Protein AF-A0A6P5EGW1-F1 (afdb_monomer_lite)

Sequence (94 aa):
MQQEQIDSFLPIEMGIVSKQPTNYFCKTLTGSDTSTHGGFFVPHRAAEKVFPPLDFTQQPPAQELIARDLHDVESKFGTSFERIKNSRAIPRCF

Secondary structure (DSSP, 8-state):
------------TT-----S-S-----PPPTTTTSTT-PEEPPHHHHHHHSPPP-TTSSS-EEEEEEE-TTS-EEEEEEEEE--TTSPPEEEE-

Structure (mmCIF, N/CA/C/O backbone):
data_AF-A0A6P5EGW1-F1
#
_entry.id   AF-A0A6P5EGW1-F1
#
loop_
_atom_site.group_PDB
_atom_site.id
_atom_site.type_symbol
_atom_site.label_atom_id
_atom_site.label_alt_id
_atom_site.label_comp_id
_atom_site.label_asym_id
_atom_site.label_entity_id
_atom_site.label_seq_id
_atom_site.pdbx_PDB_ins_code
_atom_site.Cartn_x
_atom_site.Cartn_y
_atom_site.Cartn_z
_atom_site.occupancy
_atom_site.B_iso_or_equiv
_atom_site.auth_seq_id
_atom_site.auth_comp_id
_atom_site.auth_asym_id
_atom_site.auth_atom_id
_atom_site.pdbx_PDB_model_num
ATOM 1 N N . MET A 1 1 ? -2.010 -37.251 4.513 1.00 34.28 1 MET A N 1
ATOM 2 C CA . MET A 1 1 ? -0.885 -36.693 3.738 1.00 34.28 1 MET A CA 1
ATOM 3 C C . MET A 1 1 ? -1.481 -35.965 2.540 1.00 34.28 1 MET A C 1
ATOM 5 O O . MET A 1 1 ? -1.884 -36.646 1.615 1.00 34.28 1 MET A O 1
ATOM 9 N N . GLN A 1 2 ? -1.582 -34.632 2.658 1.00 31.75 2 GLN A N 1
ATOM 10 C CA . GLN A 1 2 ? -1.799 -33.583 1.630 1.00 31.75 2 GLN A CA 1
ATOM 11 C C . GLN A 1 2 ? -3.095 -33.677 0.771 1.00 31.75 2 GLN A C 1
ATOM 13 O O . GLN A 1 2 ? -3.280 -34.655 0.063 1.00 31.75 2 GLN A O 1
ATOM 18 N N . GLN A 1 3 ? -4.124 -32.827 0.974 1.00 26.69 3 GLN A N 1
ATOM 19 C CA . GLN A 1 3 ? -4.304 -31.427 0.484 1.00 26.69 3 GLN A CA 1
ATOM 20 C C . GLN A 1 3 ? -4.442 -31.404 -1.064 1.00 26.69 3 GLN A C 1
ATOM 22 O O . GLN A 1 3 ? -3.572 -31.948 -1.726 1.00 26.69 3 GLN A O 1
ATOM 27 N N . GLU A 1 4 ? -5.446 -30.863 -1.764 1.00 37.25 4 GLU A N 1
ATOM 28 C CA . GLU A 1 4 ? -6.588 -29.982 -1.489 1.00 37.25 4 GLU A CA 1
ATOM 29 C C . GLU A 1 4 ? -7.649 -30.200 -2.591 1.00 37.25 4 GLU A C 1
ATOM 31 O O . GLU A 1 4 ? -7.340 -30.633 -3.702 1.00 37.25 4 GLU A O 1
ATOM 36 N N . GLN A 1 5 ? -8.898 -29.889 -2.267 1.00 33.88 5 GLN A N 1
ATOM 37 C CA . GLN A 1 5 ? -10.091 -29.998 -3.099 1.00 33.88 5 GLN A CA 1
ATOM 38 C C . GLN A 1 5 ? -10.012 -29.085 -4.341 1.00 33.88 5 GLN A C 1
ATOM 40 O O . GLN 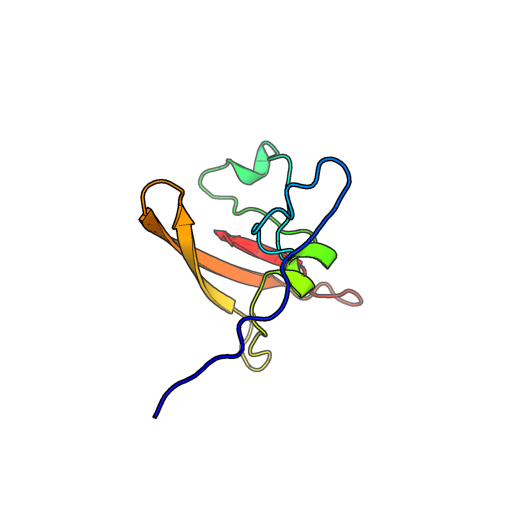A 1 5 ? -9.998 -27.862 -4.238 1.00 33.88 5 GLN A O 1
ATOM 45 N N . ILE A 1 6 ? -9.968 -29.696 -5.528 1.00 40.09 6 ILE A N 1
ATOM 46 C CA . ILE A 1 6 ? -10.054 -29.027 -6.833 1.00 40.09 6 ILE A CA 1
ATOM 47 C C . ILE A 1 6 ? -11.529 -28.707 -7.090 1.00 40.09 6 ILE A C 1
ATOM 49 O O . ILE A 1 6 ? -12.216 -29.487 -7.740 1.00 40.09 6 ILE A O 1
ATOM 53 N N . ASP A 1 7 ? -12.028 -27.586 -6.576 1.00 35.06 7 ASP A N 1
ATOM 54 C CA . ASP A 1 7 ? -13.368 -27.109 -6.919 1.00 35.06 7 ASP A CA 1
ATOM 55 C C . ASP A 1 7 ? -13.314 -25.738 -7.581 1.00 35.06 7 ASP A C 1
ATOM 57 O O . ASP A 1 7 ? -12.953 -24.741 -6.957 1.00 35.06 7 ASP A O 1
ATOM 61 N N . SER A 1 8 ? -13.725 -25.723 -8.854 1.00 34.25 8 SER A N 1
ATOM 62 C CA . SER A 1 8 ? -14.532 -24.693 -9.537 1.00 34.25 8 SER A CA 1
ATOM 63 C C . SER A 1 8 ? -14.063 -24.502 -10.981 1.00 34.25 8 SER A C 1
ATOM 65 O O . SER A 1 8 ? -13.323 -23.575 -11.310 1.00 34.25 8 SER A O 1
ATOM 67 N N . PHE A 1 9 ? -14.517 -25.394 -11.861 1.00 52.53 9 PHE A N 1
ATOM 68 C CA . PHE A 1 9 ? -14.449 -25.227 -13.310 1.00 52.53 9 PHE A CA 1
ATOM 69 C C . PHE A 1 9 ? -15.875 -25.016 -13.860 1.00 52.53 9 PHE A C 1
ATOM 71 O O . PHE A 1 9 ? -16.752 -25.835 -13.598 1.00 52.53 9 PHE A O 1
ATOM 78 N N . LEU A 1 10 ? -16.022 -23.964 -14.687 1.00 40.75 10 LEU A N 1
ATOM 79 C CA . LEU A 1 10 ? -17.065 -23.646 -15.698 1.00 40.75 10 LEU A CA 1
ATOM 80 C C . LEU A 1 10 ? -18.157 -22.620 -15.292 1.00 40.75 10 LEU A C 1
ATOM 82 O O . LEU A 1 10 ? -18.484 -22.508 -14.117 1.00 40.75 10 LEU A O 1
ATOM 86 N N . PRO A 1 11 ? -18.839 -21.955 -16.253 1.00 44.50 11 PRO A N 1
ATOM 87 C CA . PRO A 1 11 ? -18.334 -21.124 -17.352 1.00 44.50 11 PRO A CA 1
ATOM 88 C C . PRO A 1 11 ? -18.948 -19.701 -17.289 1.00 44.50 11 PRO A C 1
ATOM 90 O O . PRO A 1 11 ? -20.155 -19.534 -17.145 1.00 44.50 11 PRO A O 1
ATOM 93 N N . ILE A 1 12 ? -18.139 -18.652 -17.441 1.00 49.03 12 ILE A N 1
ATOM 94 C CA . ILE A 1 12 ? -18.652 -17.295 -17.720 1.00 49.03 12 ILE A CA 1
ATOM 95 C C . ILE A 1 12 ? -18.807 -17.220 -19.262 1.00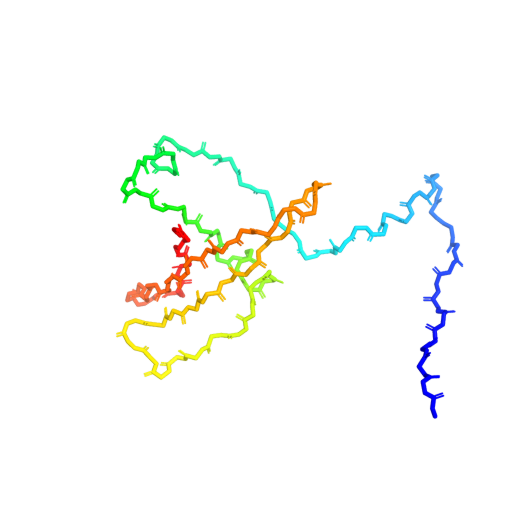 49.03 12 ILE A C 1
ATOM 97 O O . ILE A 1 12 ? -18.014 -17.824 -19.972 1.00 49.03 12 ILE A O 1
ATOM 101 N N . GLU A 1 13 ? -19.823 -16.598 -19.852 1.00 53.16 13 GLU A N 1
ATOM 102 C CA . GLU A 1 13 ? -19.847 -16.344 -21.312 1.00 53.16 13 GLU A CA 1
ATOM 103 C C . GLU A 1 13 ? -19.086 -15.027 -21.565 1.00 53.16 13 GLU A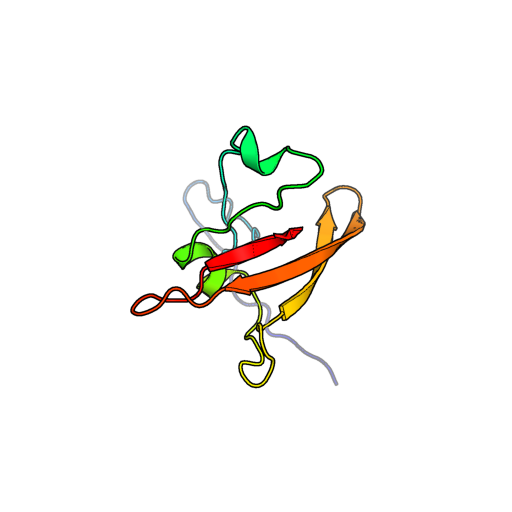 C 1
ATOM 105 O O . GLU A 1 13 ? -19.555 -13.981 -21.141 1.00 53.16 13 GLU A O 1
ATOM 110 N N . MET A 1 14 ? -17.903 -14.903 -22.175 1.00 52.84 14 MET A N 1
ATOM 111 C CA . MET A 1 14 ? -16.873 -15.831 -22.651 1.00 52.84 14 MET A CA 1
ATOM 112 C C . MET A 1 14 ? -15.711 -15.853 -21.644 1.00 52.84 14 MET A C 1
ATOM 114 O O . MET A 1 14 ? -14.872 -14.954 -21.569 1.00 52.84 14 MET A O 1
ATOM 118 N N . GLY A 1 15 ? -15.732 -16.874 -20.805 1.00 45.47 15 GLY A N 1
ATOM 119 C CA . GLY A 1 15 ? -15.357 -16.795 -19.408 1.00 45.47 15 GLY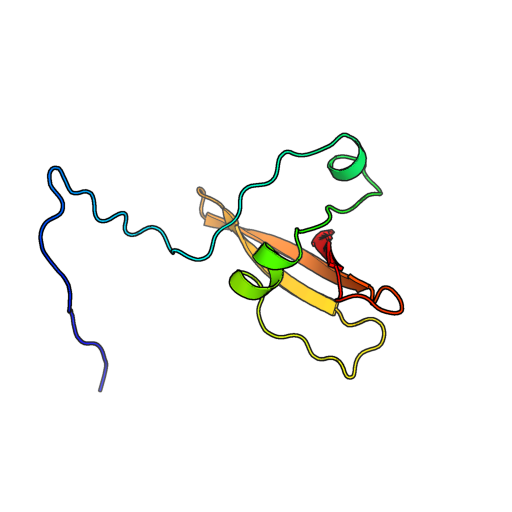 A CA 1
ATOM 120 C C . GLY A 1 15 ? -13.939 -17.160 -19.113 1.00 45.47 15 GLY A C 1
ATOM 121 O O . GLY A 1 15 ? -13.654 -18.264 -18.652 1.00 45.47 15 GLY A O 1
ATOM 122 N N . ILE A 1 16 ? -13.071 -16.173 -19.248 1.00 46.16 16 ILE A N 1
ATOM 123 C CA . ILE A 1 16 ? -11.883 -16.138 -18.419 1.00 46.16 16 ILE A CA 1
ATOM 124 C C . ILE A 1 16 ? -12.338 -15.910 -16.970 1.00 46.16 16 ILE A C 1
ATOM 126 O O . ILE A 1 16 ? -12.509 -14.779 -16.523 1.00 46.16 16 ILE A O 1
ATOM 130 N N . VAL A 1 17 ? -12.559 -16.987 -16.207 1.00 42.31 17 VAL A N 1
ATOM 131 C CA . VAL A 1 17 ? -12.409 -16.894 -14.748 1.00 42.31 17 VAL A CA 1
ATOM 132 C C . VAL A 1 17 ? -10.960 -16.484 -14.559 1.00 42.31 17 VAL A C 1
ATOM 134 O O . VAL A 1 17 ? -10.045 -17.303 -14.658 1.00 42.31 17 VAL A O 1
ATOM 137 N N . SER A 1 18 ? -10.745 -15.177 -14.435 1.00 50.03 18 SER A N 1
ATOM 138 C CA . SER A 1 18 ? -9.436 -14.630 -14.158 1.00 50.03 18 SER A CA 1
ATOM 139 C C . SER A 1 18 ? -8.980 -15.307 -12.876 1.00 50.03 18 SER A C 1
ATOM 141 O O . SER A 1 18 ? -9.549 -15.073 -11.815 1.00 50.03 18 SER A O 1
ATOM 143 N N . LYS A 1 19 ? -7.958 -16.164 -12.967 1.00 54.66 19 LYS A N 1
ATOM 144 C CA . LYS A 1 19 ? -7.270 -16.726 -11.796 1.00 54.66 19 LYS A CA 1
ATOM 145 C C . LYS A 1 19 ? -6.555 -15.637 -10.983 1.00 54.66 19 LYS A C 1
ATOM 147 O O . LYS A 1 19 ? -5.775 -15.954 -10.090 1.00 54.66 19 LYS A O 1
ATOM 152 N N . GLN A 1 20 ? -6.752 -14.361 -11.325 1.00 54.53 20 GLN A N 1
ATOM 153 C CA . GLN A 1 20 ? -6.175 -13.256 -10.595 1.00 54.53 20 GLN A CA 1
ATOM 154 C C . GLN A 1 20 ? -6.767 -13.223 -9.184 1.00 54.53 20 GLN A C 1
ATOM 156 O O . GLN A 1 20 ? -7.990 -13.265 -9.026 1.00 54.53 20 GLN A O 1
ATOM 161 N N . PRO A 1 21 ? -5.910 -13.129 -8.157 1.00 62.47 21 PRO A N 1
ATOM 162 C CA . PRO A 1 21 ? -6.353 -12.907 -6.794 1.00 62.47 21 PRO A CA 1
ATOM 163 C C . PRO A 1 21 ? -7.295 -11.704 -6.749 1.00 62.47 21 PRO A C 1
ATOM 165 O O . PRO A 1 21 ? -6.978 -10.647 -7.286 1.00 62.47 21 PRO A O 1
ATOM 168 N N . THR A 1 22 ? -8.434 -11.822 -6.072 1.00 71.81 22 THR A N 1
ATOM 169 C CA . THR A 1 22 ? -9.391 -10.711 -5.910 1.00 71.81 22 THR A CA 1
ATOM 170 C C . THR A 1 22 ? -8.887 -9.614 -4.963 1.00 71.81 22 THR A C 1
ATOM 172 O O . THR A 1 22 ? -9.540 -8.585 -4.791 1.00 71.81 22 THR A O 1
ATOM 175 N N . ASN A 1 23 ? -7.727 -9.829 -4.337 1.00 83.06 23 ASN A N 1
ATOM 176 C CA . ASN A 1 23 ? -7.130 -8.962 -3.327 1.00 83.06 23 ASN A CA 1
ATOM 177 C C . ASN A 1 23 ? -6.040 -8.086 -3.955 1.00 83.06 23 ASN A C 1
ATOM 179 O O . ASN A 1 23 ? -4.855 -8.267 -3.691 1.00 83.06 23 ASN A O 1
ATOM 183 N N . TYR A 1 24 ? -6.442 -7.138 -4.802 1.00 87.12 24 TYR A N 1
ATOM 184 C CA . TYR A 1 24 ? -5.540 -6.140 -5.377 1.00 87.12 24 TYR A CA 1
ATOM 185 C C . TYR A 1 24 ? -6.137 -4.734 -5.290 1.00 87.12 24 TYR A C 1
ATOM 187 O O . TYR A 1 24 ? -7.337 -4.544 -5.075 1.00 87.12 24 TYR A O 1
ATOM 195 N N . PHE A 1 25 ? -5.283 -3.731 -5.472 1.00 89.38 25 PHE A N 1
ATOM 196 C CA . PHE A 1 25 ? -5.704 -2.357 -5.698 1.00 89.38 25 PHE A CA 1
ATOM 197 C C . PHE A 1 25 ? -4.803 -1.706 -6.742 1.00 89.38 25 PHE A C 1
ATOM 199 O O . PHE A 1 25 ? -3.648 -2.087 -6.912 1.00 89.38 25 PHE A O 1
ATOM 206 N N . CYS A 1 26 ? -5.337 -0.699 -7.424 1.00 89.81 26 CYS A N 1
ATOM 207 C CA . CYS A 1 26 ? -4.571 0.151 -8.322 1.00 89.81 26 CYS A CA 1
ATOM 208 C C . CYS A 1 26 ? -4.604 1.577 -7.776 1.00 89.81 26 CYS A C 1
ATOM 210 O O . CYS A 1 26 ? -5.650 2.051 -7.325 1.00 89.81 26 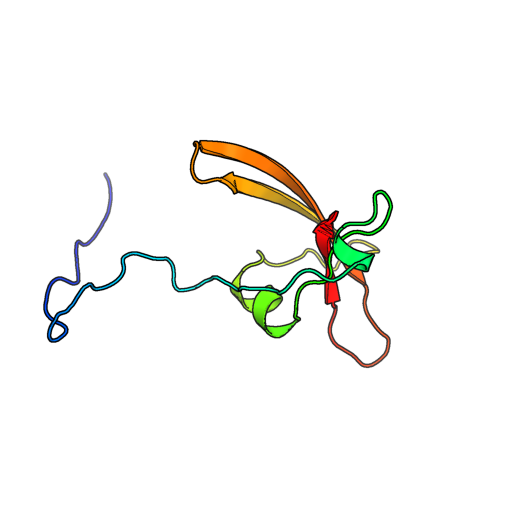CYS A O 1
ATOM 212 N N . LYS A 1 27 ? -3.463 2.262 -7.816 1.00 85.31 27 LYS A N 1
ATOM 213 C CA . LYS A 1 27 ? -3.332 3.666 -7.424 1.00 85.31 27 LYS A CA 1
ATOM 214 C C . LYS A 1 27 ? -2.601 4.421 -8.529 1.00 85.31 27 LYS A C 1
ATOM 216 O O . LYS A 1 27 ? -1.564 3.972 -9.002 1.00 85.31 27 LYS A O 1
ATOM 221 N N . THR A 1 28 ? -3.122 5.586 -8.899 1.00 90.38 28 THR A N 1
ATOM 222 C CA . THR A 1 28 ? -2.390 6.555 -9.719 1.00 90.38 28 THR A CA 1
ATOM 223 C C . THR A 1 28 ? -1.331 7.230 -8.854 1.00 90.38 28 THR A C 1
ATOM 225 O O . THR A 1 28 ? -1.671 7.839 -7.839 1.00 90.38 28 THR A O 1
ATOM 228 N N . LEU A 1 29 ? -0.061 7.107 -9.241 1.00 88.81 29 LEU A N 1
ATOM 229 C CA . LEU A 1 29 ? 1.042 7.752 -8.533 1.00 88.81 29 LEU A CA 1
ATOM 230 C C . LEU A 1 29 ? 0.968 9.272 -8.708 1.00 88.81 29 LEU A C 1
ATOM 232 O O . LEU A 1 29 ? 0.767 9.770 -9.818 1.00 88.81 29 LEU A O 1
ATOM 236 N N . THR A 1 30 ? 1.133 10.006 -7.613 1.00 89.25 30 THR A N 1
ATOM 237 C CA . THR A 1 30 ? 1.279 11.466 -7.626 1.00 89.25 30 THR A CA 1
ATOM 238 C C . THR A 1 30 ? 2.756 11.852 -7.519 1.00 89.25 30 THR A C 1
ATOM 240 O O . THR A 1 30 ? 3.598 11.033 -7.158 1.00 89.25 30 THR A O 1
ATOM 243 N N . GLY A 1 31 ? 3.091 13.123 -7.772 1.00 89.62 31 GLY A N 1
ATOM 244 C CA . GLY A 1 31 ? 4.477 13.597 -7.655 1.00 89.62 31 GLY A CA 1
ATOM 245 C C . GLY A 1 31 ? 5.098 13.412 -6.260 1.00 89.62 31 GLY A C 1
ATOM 246 O O . GLY A 1 31 ? 6.315 13.310 -6.145 1.00 89.62 31 GLY A O 1
ATOM 247 N N . SER A 1 32 ? 4.285 13.323 -5.198 1.00 88.75 32 SER A N 1
ATOM 248 C CA . SER A 1 32 ? 4.787 13.019 -3.852 1.00 88.75 32 SER A CA 1
ATOM 249 C C . SER A 1 32 ? 5.198 11.555 -3.692 1.00 88.75 32 SER A C 1
ATOM 251 O O . SER A 1 32 ? 6.165 11.289 -2.983 1.00 88.75 32 SER A O 1
ATOM 253 N N . ASP A 1 33 ? 4.495 10.629 -4.354 1.00 89.50 33 ASP A N 1
ATOM 254 C CA . ASP A 1 33 ? 4.766 9.186 -4.270 1.00 89.50 33 ASP A CA 1
ATOM 255 C C . ASP A 1 33 ? 6.102 8.803 -4.934 1.00 89.50 33 ASP A C 1
ATOM 257 O O . ASP A 1 33 ? 6.672 7.767 -4.616 1.00 89.50 33 ASP A O 1
ATOM 261 N N . THR A 1 34 ? 6.597 9.615 -5.873 1.00 87.19 34 THR A N 1
ATOM 262 C CA . THR A 1 34 ? 7.846 9.362 -6.617 1.00 87.19 34 THR A CA 1
ATOM 263 C C . THR A 1 34 ? 9.048 10.120 -6.057 1.00 87.19 34 THR A C 1
ATOM 265 O O . THR A 1 34 ? 10.116 10.128 -6.667 1.00 87.19 34 THR A O 1
ATOM 268 N N . SER A 1 35 ? 8.881 10.833 -4.944 1.00 86.38 35 SER A N 1
ATOM 269 C CA . SER A 1 35 ? 9.972 11.597 -4.339 1.00 86.38 35 SER A CA 1
ATOM 270 C C . SER A 1 35 ? 10.894 10.679 -3.530 1.00 86.38 35 SER A C 1
ATOM 272 O O . SER A 1 35 ? 10.427 9.811 -2.804 1.00 86.38 35 SER A O 1
ATOM 274 N N . THR A 1 36 ? 12.211 10.896 -3.591 1.00 81.38 36 THR A N 1
ATOM 275 C CA . THR A 1 36 ? 13.222 10.045 -2.922 1.00 81.38 36 THR A CA 1
ATOM 276 C C . THR A 1 36 ? 13.025 9.912 -1.408 1.00 81.38 36 THR A C 1
ATOM 278 O O . THR A 1 36 ? 13.466 8.945 -0.799 1.00 81.38 36 THR A O 1
ATOM 281 N N . HIS A 1 37 ? 12.367 10.891 -0.786 1.00 78.62 37 HIS A N 1
ATOM 282 C CA . HIS A 1 37 ? 12.109 10.923 0.655 1.00 78.62 37 HIS A CA 1
ATOM 283 C C . HIS A 1 37 ? 10.631 10.698 1.008 1.00 78.62 37 HIS A C 1
ATOM 285 O O . HIS A 1 37 ? 10.261 10.713 2.185 1.00 78.62 37 HIS A O 1
ATOM 291 N N . GLY A 1 38 ? 9.765 10.526 0.009 1.00 75.94 38 GLY A N 1
ATOM 292 C CA . GLY A 1 38 ? 8.329 10.390 0.190 1.00 75.94 38 GLY A CA 1
ATOM 293 C C . GLY A 1 38 ? 7.856 8.999 -0.194 1.00 75.94 38 GLY A C 1
ATOM 294 O O . GLY A 1 38 ? 7.754 8.685 -1.368 1.00 75.94 38 GLY A O 1
ATOM 295 N N . GLY A 1 39 ? 7.515 8.183 0.803 1.00 85.38 39 GLY A N 1
ATOM 296 C CA . GLY A 1 39 ? 6.771 6.945 0.564 1.00 85.38 39 GLY A CA 1
ATOM 297 C C . GLY A 1 39 ? 5.369 7.185 -0.018 1.00 85.38 39 GLY A C 1
ATOM 298 O O . GLY A 1 39 ? 4.865 8.312 -0.005 1.00 85.38 39 GLY A O 1
ATOM 299 N N . PHE A 1 40 ? 4.701 6.118 -0.453 1.00 88.44 40 PHE A N 1
ATOM 300 C CA . PHE A 1 40 ? 3.346 6.183 -1.001 1.00 88.44 40 PHE A CA 1
ATOM 301 C C . PHE A 1 40 ? 2.277 5.881 0.054 1.00 88.44 40 PHE A C 1
ATOM 303 O O . PHE A 1 40 ? 2.399 4.951 0.852 1.00 88.44 40 PHE A O 1
ATOM 310 N N . PHE A 1 41 ? 1.180 6.641 0.033 1.00 89.31 41 PHE A N 1
ATOM 311 C CA . PHE A 1 41 ? 0.007 6.356 0.869 1.00 89.31 41 PHE A CA 1
ATOM 312 C C . PHE A 1 41 ? -0.936 5.364 0.193 1.00 89.31 41 PHE A C 1
ATOM 314 O O . PHE A 1 41 ? -1.302 5.552 -0.973 1.00 89.31 41 PHE A O 1
ATOM 321 N N . VAL A 1 42 ? -1.380 4.347 0.925 1.00 88.19 42 VAL A N 1
ATOM 322 C CA . VAL A 1 42 ? -2.347 3.360 0.430 1.00 88.19 42 VAL A CA 1
ATOM 323 C C . VAL A 1 42 ? -3.760 3.745 0.863 1.00 88.19 42 VAL A C 1
ATOM 325 O O . VAL A 1 42 ? -3.976 4.064 2.033 1.00 88.19 42 VAL A O 1
ATOM 328 N N . PRO A 1 43 ? -4.762 3.710 -0.036 1.00 86.56 43 PRO A N 1
ATOM 329 C CA . PRO A 1 43 ? -6.146 3.943 0.355 1.00 86.56 43 PRO A CA 1
ATOM 330 C C . PRO A 1 43 ? -6.580 2.963 1.448 1.00 86.56 43 PRO A C 1
ATOM 332 O O . PRO A 1 43 ? -6.422 1.755 1.300 1.00 86.56 43 PRO A O 1
ATOM 335 N N . HIS A 1 44 ? -7.202 3.461 2.514 1.00 83.94 44 HIS A N 1
ATOM 336 C CA . HIS A 1 44 ? -7.624 2.638 3.653 1.00 83.94 44 HIS A CA 1
ATOM 337 C C . HIS A 1 44 ? -8.416 1.378 3.251 1.00 83.94 44 HIS A C 1
ATOM 339 O O . HIS A 1 44 ? -8.134 0.281 3.716 1.00 83.94 44 HIS A O 1
ATOM 345 N N . ARG A 1 45 ? -9.388 1.515 2.337 1.00 82.31 45 ARG A N 1
ATOM 346 C CA . ARG A 1 45 ? -10.205 0.381 1.859 1.00 82.31 45 ARG A CA 1
ATOM 347 C C . ARG A 1 45 ? -9.389 -0.687 1.128 1.00 82.31 45 ARG A C 1
ATOM 349 O O . ARG A 1 45 ? -9.817 -1.832 1.062 1.00 82.31 45 ARG A O 1
ATOM 356 N N . ALA A 1 46 ? -8.268 -0.299 0.522 1.00 87.75 46 ALA A N 1
ATOM 357 C CA . ALA A 1 46 ? -7.346 -1.241 -0.093 1.00 87.75 46 ALA A CA 1
ATOM 358 C C . ALA A 1 46 ? -6.514 -1.939 0.985 1.00 87.75 46 ALA A C 1
ATOM 360 O O . ALA A 1 46 ? -6.411 -3.159 0.963 1.00 87.75 46 ALA A O 1
ATOM 361 N N . ALA A 1 47 ? -6.009 -1.178 1.959 1.00 86.88 47 ALA A N 1
ATOM 362 C CA . ALA A 1 47 ? -5.200 -1.683 3.062 1.00 86.88 47 ALA A CA 1
ATOM 363 C C . ALA A 1 47 ? -5.856 -2.853 3.806 1.00 86.88 47 ALA A C 1
ATOM 365 O O . ALA A 1 47 ? -5.219 -3.880 4.002 1.00 86.88 47 ALA A O 1
ATOM 366 N N . GLU A 1 48 ? -7.144 -2.721 4.140 1.00 84.88 48 GLU A N 1
ATOM 367 C CA . GLU A 1 48 ? -7.928 -3.767 4.818 1.00 84.88 48 GLU A CA 1
ATOM 368 C C . GLU A 1 48 ? -8.035 -5.073 4.013 1.00 84.88 48 GLU A C 1
ATOM 370 O O . GLU A 1 48 ? -8.312 -6.121 4.588 1.00 84.88 48 GLU A O 1
ATOM 375 N N . LYS A 1 49 ? -7.848 -5.017 2.688 1.00 85.88 49 LYS A N 1
ATOM 376 C CA . LYS A 1 49 ? -7.959 -6.177 1.794 1.00 85.88 49 LYS A CA 1
ATOM 377 C C . LYS A 1 49 ? -6.618 -6.814 1.458 1.00 85.88 49 LYS A C 1
ATOM 379 O O . LYS A 1 49 ? -6.577 -8.018 1.226 1.00 85.88 49 LYS A O 1
ATOM 384 N N . VAL A 1 50 ? -5.564 -6.006 1.333 1.00 87.81 50 VAL A N 1
ATOM 385 C CA . VAL A 1 50 ? -4.284 -6.466 0.771 1.00 87.81 50 VAL A CA 1
ATOM 386 C C . VAL A 1 50 ? -3.180 -6.629 1.802 1.00 87.81 50 VAL A C 1
ATOM 388 O O . VAL A 1 50 ? -2.231 -7.360 1.534 1.00 87.81 50 VAL A O 1
ATOM 391 N N . PHE A 1 51 ? -3.274 -5.967 2.958 1.00 87.00 51 PHE A N 1
ATOM 392 C CA . PHE A 1 51 ? -2.239 -6.072 3.977 1.00 87.00 51 PHE A CA 1
ATOM 393 C C . PHE A 1 51 ? -2.575 -7.121 5.034 1.00 87.00 51 PHE A C 1
ATOM 395 O O . PHE A 1 51 ? -3.736 -7.252 5.428 1.00 87.00 51 PHE A O 1
ATOM 402 N N . PRO A 1 52 ? -1.558 -7.848 5.528 1.00 88.69 52 PRO A N 1
ATOM 403 C CA . PRO A 1 52 ? -1.729 -8.699 6.690 1.00 88.69 52 PRO A CA 1
ATOM 404 C C . PRO A 1 52 ? -2.100 -7.861 7.930 1.00 88.69 52 PRO A C 1
ATOM 406 O O . PRO A 1 52 ? -1.805 -6.658 7.976 1.00 88.69 52 PRO A O 1
ATOM 409 N N . PRO A 1 53 ? -2.749 -8.478 8.937 1.00 86.25 53 PRO A N 1
ATOM 410 C CA . PRO A 1 53 ? -3.075 -7.814 10.193 1.00 86.25 53 PRO A CA 1
ATOM 411 C C . PRO A 1 53 ? -1.833 -7.256 10.886 1.00 86.25 53 PRO A C 1
ATOM 413 O O . PRO A 1 53 ? -0.796 -7.910 10.942 1.00 86.25 53 PRO A O 1
ATOM 416 N N . LEU A 1 54 ? -1.972 -6.066 11.465 1.00 84.62 54 LEU A N 1
ATOM 417 C CA . LEU A 1 54 ? -0.894 -5.398 12.186 1.00 84.62 54 LEU A CA 1
ATOM 418 C C . LEU A 1 54 ? -0.884 -5.744 13.664 1.00 84.62 54 LEU A C 1
ATOM 420 O O . LEU A 1 54 ? -1.929 -5.876 14.305 1.00 84.62 54 LEU A O 1
ATOM 424 N N . ASP A 1 55 ? 0.320 -5.731 14.217 1.00 86.62 55 ASP A N 1
ATOM 425 C CA . ASP A 1 55 ? 0.531 -5.655 15.650 1.00 86.62 55 ASP A CA 1
ATOM 426 C C . ASP A 1 55 ? 0.414 -4.199 16.134 1.00 86.62 55 ASP A C 1
ATOM 428 O O . ASP A 1 55 ? 1.309 -3.370 15.959 1.00 86.62 55 ASP A O 1
ATOM 432 N N . PHE A 1 56 ? -0.718 -3.883 16.765 1.00 85.06 56 PHE A N 1
ATOM 433 C CA . PHE A 1 56 ? -0.999 -2.554 17.315 1.00 85.06 56 PHE A CA 1
ATOM 434 C C . PHE A 1 56 ? -0.344 -2.289 18.678 1.00 85.06 56 PHE A C 1
ATOM 436 O O . PHE A 1 56 ? -0.560 -1.216 19.247 1.00 85.06 56 PHE A O 1
ATOM 443 N N . THR A 1 57 ? 0.428 -3.235 19.222 1.00 87.44 57 THR A N 1
ATOM 444 C CA . THR A 1 57 ? 1.206 -3.001 20.448 1.00 87.44 57 THR A CA 1
ATOM 445 C C . THR A 1 57 ? 2.461 -2.161 20.187 1.00 87.44 57 THR A C 1
ATOM 447 O O . THR A 1 57 ? 2.969 -1.516 21.104 1.00 87.44 57 THR A O 1
ATOM 450 N N . GLN A 1 58 ? 2.918 -2.094 18.932 1.00 85.44 58 GLN A N 1
ATOM 451 C CA . GLN A 1 58 ? 4.052 -1.279 18.495 1.00 85.44 58 GLN A CA 1
ATOM 452 C C . GLN A 1 58 ? 3.658 0.198 18.304 1.00 85.44 58 GLN A C 1
ATOM 454 O O . GLN A 1 58 ? 2.534 0.515 17.906 1.00 85.44 58 GLN A O 1
ATOM 459 N N . GLN A 1 59 ? 4.588 1.125 18.564 1.00 85.69 59 GLN A N 1
ATOM 460 C CA . GLN A 1 59 ? 4.380 2.570 18.401 1.00 85.69 59 GLN A CA 1
ATOM 461 C C . GLN A 1 59 ? 5.508 3.220 17.575 1.00 85.69 59 GLN A C 1
ATOM 463 O O . GLN A 1 59 ? 6.603 3.402 18.107 1.00 85.69 59 GLN A O 1
ATOM 468 N N . PRO A 1 60 ? 5.245 3.636 16.316 1.00 85.06 60 PRO A N 1
ATOM 469 C CA . PRO A 1 60 ? 4.028 3.380 15.530 1.00 85.06 60 PRO A CA 1
ATOM 470 C C . PRO A 1 60 ? 3.935 1.907 15.071 1.00 85.06 60 PRO A C 1
ATOM 472 O O . PRO A 1 60 ? 4.971 1.258 14.939 1.00 85.06 60 PRO A O 1
ATOM 475 N N . PRO A 1 61 ? 2.731 1.374 14.782 1.00 88.75 61 PRO A N 1
ATOM 476 C CA . PRO A 1 61 ? 2.598 0.062 14.155 1.00 88.75 61 PRO A CA 1
ATOM 477 C C . PRO A 1 61 ? 3.289 0.044 12.790 1.00 88.75 61 PRO A C 1
ATOM 479 O O . PRO A 1 61 ? 3.041 0.917 11.948 1.00 88.75 61 PRO A O 1
ATOM 482 N N . ALA A 1 62 ? 4.145 -0.950 12.572 1.00 90.88 62 ALA A N 1
ATOM 483 C CA . ALA A 1 62 ? 4.883 -1.126 11.332 1.00 90.88 62 ALA A CA 1
ATOM 484 C C . ALA A 1 62 ? 5.077 -2.613 11.014 1.00 90.88 62 ALA A C 1
ATOM 486 O O . ALA A 1 62 ? 5.016 -3.464 11.900 1.00 90.88 62 ALA A O 1
ATOM 487 N N . GLN A 1 63 ? 5.307 -2.921 9.742 1.00 91.31 63 GLN A N 1
ATOM 488 C CA . GLN A 1 63 ? 5.659 -4.265 9.284 1.00 91.31 63 GLN A CA 1
ATOM 489 C C . GLN A 1 63 ? 6.478 -4.203 7.992 1.00 91.31 63 GLN A C 1
ATOM 491 O O . GLN A 1 63 ? 6.304 -3.287 7.181 1.00 91.31 63 GLN A O 1
ATOM 496 N N . GLU A 1 64 ? 7.354 -5.188 7.800 1.00 9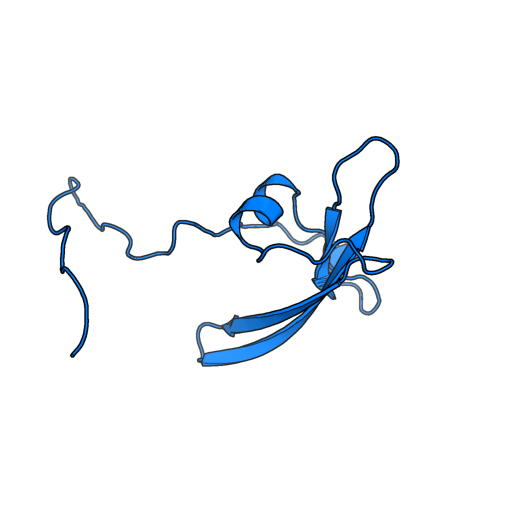3.75 64 GLU A N 1
ATOM 497 C CA . GLU A 1 64 ? 8.042 -5.431 6.530 1.00 93.75 64 GLU A CA 1
ATOM 498 C C . GLU A 1 64 ? 7.159 -6.316 5.644 1.00 93.75 64 GLU A C 1
ATOM 500 O O . GLU A 1 64 ? 6.628 -7.333 6.093 1.00 93.75 64 GLU A O 1
ATOM 505 N N . LEU A 1 65 ? 7.004 -5.927 4.382 1.00 91.44 65 LEU A N 1
ATOM 506 C CA . LEU A 1 65 ? 6.307 -6.703 3.365 1.00 91.44 65 LEU A CA 1
ATOM 507 C C . LEU A 1 65 ? 7.284 -7.134 2.281 1.00 91.44 65 LEU A C 1
ATOM 509 O O . LEU A 1 65 ? 8.220 -6.408 1.951 1.00 91.44 65 LEU A O 1
ATOM 513 N N . ILE A 1 66 ? 7.022 -8.296 1.692 1.00 92.69 66 ILE A N 1
ATOM 514 C CA . ILE A 1 66 ? 7.749 -8.801 0.531 1.00 92.69 66 ILE A CA 1
ATOM 515 C C . ILE A 1 66 ? 6.754 -8.865 -0.619 1.00 92.69 66 ILE A C 1
ATOM 517 O O . ILE A 1 66 ? 5.725 -9.534 -0.513 1.00 92.69 66 ILE A O 1
ATOM 521 N N . ALA A 1 67 ? 7.049 -8.161 -1.705 1.00 91.19 67 ALA A N 1
ATOM 522 C CA . ALA A 1 67 ? 6.302 -8.277 -2.947 1.00 91.19 67 ALA A CA 1
ATOM 523 C C . ALA A 1 67 ? 7.207 -8.869 -4.022 1.00 91.19 67 ALA A C 1
ATOM 525 O O . ALA A 1 67 ? 8.382 -8.519 -4.113 1.00 91.19 67 ALA A O 1
ATOM 526 N N . ARG A 1 68 ? 6.642 -9.754 -4.838 1.00 94.19 68 ARG A N 1
ATOM 527 C CA . ARG A 1 68 ? 7.313 -10.332 -5.997 1.00 94.19 68 ARG A CA 1
ATOM 528 C C . ARG A 1 68 ? 6.703 -9.751 -7.264 1.00 94.19 68 ARG A C 1
ATOM 530 O O . ARG A 1 68 ? 5.477 -9.705 -7.378 1.00 94.19 68 ARG A O 1
ATOM 537 N N . ASP A 1 69 ? 7.543 -9.269 -8.170 1.00 91.25 69 ASP A N 1
ATOM 538 C CA . ASP A 1 69 ? 7.096 -8.717 -9.447 1.00 91.25 69 ASP A CA 1
ATOM 539 C C . ASP A 1 69 ? 6.847 -9.811 -10.507 1.00 91.25 69 ASP A C 1
ATOM 541 O O . ASP A 1 69 ? 6.904 -11.009 -10.228 1.00 91.25 69 ASP A O 1
ATOM 545 N N . LEU A 1 70 ? 6.541 -9.398 -11.742 1.00 93.12 70 LEU A N 1
ATOM 546 C CA . LEU A 1 70 ? 6.280 -10.314 -12.861 1.00 93.12 70 LEU A CA 1
ATOM 547 C C . LEU A 1 70 ? 7.528 -11.066 -13.361 1.00 93.12 70 LEU A C 1
ATOM 549 O O . LEU A 1 70 ? 7.382 -12.004 -14.141 1.00 93.12 70 LEU A O 1
ATOM 553 N N . HIS A 1 71 ? 8.728 -10.656 -12.948 1.00 95.38 71 HIS A N 1
ATOM 554 C CA . HIS A 1 71 ? 10.007 -11.281 -13.299 1.00 95.38 71 HIS A CA 1
ATOM 555 C C . HIS A 1 71 ? 10.572 -12.114 -12.138 1.00 95.38 71 HIS A C 1
ATOM 557 O O . HIS A 1 71 ? 11.766 -12.411 -12.118 1.00 95.38 71 HIS A O 1
ATOM 563 N N . ASP A 1 72 ? 9.724 -12.465 -11.167 1.00 93.25 72 ASP A N 1
ATOM 564 C CA . ASP A 1 72 ? 10.080 -13.180 -9.943 1.00 93.25 72 ASP A CA 1
ATOM 565 C C . ASP A 1 72 ? 11.101 -12.453 -9.045 1.00 93.25 72 ASP A C 1
ATOM 567 O O . ASP A 1 72 ? 11.727 -13.065 -8.175 1.00 93.25 72 ASP A O 1
ATOM 571 N N . VAL A 1 73 ? 11.242 -11.133 -9.195 1.00 96.31 73 VAL A N 1
ATOM 572 C CA . VAL A 1 73 ? 12.123 -10.323 -8.349 1.00 96.31 73 VAL A CA 1
ATOM 573 C C . VAL A 1 73 ? 11.388 -9.943 -7.071 1.00 96.31 73 VAL A C 1
ATOM 575 O O . VAL A 1 73 ? 10.343 -9.291 -7.098 1.00 96.31 73 VAL A O 1
ATOM 578 N N . GLU A 1 74 ? 11.951 -10.336 -5.929 1.00 96.75 74 GLU A N 1
ATOM 579 C CA . GLU A 1 74 ? 11.435 -9.962 -4.615 1.00 96.75 74 GLU A CA 1
ATOM 580 C C . GLU A 1 74 ? 11.969 -8.599 -4.177 1.00 96.75 74 GLU A C 1
ATOM 582 O O . GLU A 1 74 ? 13.171 -8.337 -4.188 1.00 96.75 74 GLU A O 1
ATOM 587 N N . SER A 1 75 ? 11.057 -7.733 -3.755 1.00 92.25 75 SER A N 1
ATOM 588 C CA . SER A 1 75 ? 11.349 -6.422 -3.191 1.00 92.25 75 SER A CA 1
ATOM 589 C C . SER A 1 75 ? 10.734 -6.311 -1.805 1.00 92.25 75 SER A C 1
ATOM 591 O O . SER A 1 75 ? 9.575 -6.678 -1.585 1.00 92.25 75 SER A O 1
ATOM 593 N N . LYS A 1 76 ? 11.531 -5.805 -0.866 1.00 93.94 76 LYS A N 1
ATOM 594 C CA . LYS A 1 76 ? 11.104 -5.543 0.504 1.00 93.94 76 LYS A CA 1
ATOM 595 C C . LYS A 1 76 ? 10.623 -4.108 0.625 1.00 93.94 76 LYS A C 1
ATOM 597 O O . LYS A 1 76 ? 11.305 -3.201 0.158 1.00 93.94 76 LYS A O 1
ATOM 602 N N . PHE A 1 77 ? 9.488 -3.921 1.282 1.00 89.88 77 PHE A N 1
ATOM 603 C CA . PHE A 1 77 ? 8.911 -2.608 1.543 1.00 89.88 77 PHE A CA 1
ATOM 604 C C . PHE A 1 77 ? 8.617 -2.461 3.028 1.00 89.88 77 PHE A C 1
ATOM 606 O O . PHE A 1 77 ? 8.025 -3.350 3.650 1.00 89.88 77 PHE A O 1
ATOM 613 N N . GLY A 1 78 ? 9.012 -1.324 3.593 1.00 90.44 78 GLY A N 1
ATOM 614 C CA . GLY A 1 78 ? 8.612 -0.945 4.937 1.00 90.44 78 GLY A CA 1
ATOM 615 C C . GLY A 1 78 ? 7.216 -0.347 4.890 1.00 90.44 78 GLY A C 1
ATOM 616 O O . GLY A 1 78 ? 6.912 0.479 4.032 1.00 90.44 78 GLY A O 1
ATOM 617 N N . THR A 1 79 ? 6.346 -0.746 5.812 1.00 89.88 79 THR A N 1
ATOM 618 C CA . THR A 1 79 ? 5.037 -0.108 5.966 1.00 89.88 79 THR A CA 1
ATOM 619 C C . THR A 1 79 ? 4.872 0.415 7.378 1.00 89.88 79 THR A C 1
ATOM 621 O O . THR A 1 79 ? 5.126 -0.302 8.343 1.00 89.88 79 THR A O 1
ATOM 624 N N . SER A 1 80 ? 4.455 1.671 7.503 1.00 88.56 80 SER A N 1
ATOM 625 C CA . SER A 1 80 ? 4.078 2.295 8.767 1.00 88.56 80 SER A CA 1
ATOM 626 C C . SER A 1 80 ? 2.614 2.711 8.727 1.00 88.56 80 SER A C 1
ATOM 628 O O . SER A 1 80 ? 2.076 3.092 7.686 1.00 88.56 80 SER A O 1
ATOM 630 N N . PHE A 1 81 ? 1.948 2.618 9.872 1.00 85.38 81 PHE A N 1
ATOM 631 C CA . PHE A 1 81 ? 0.537 2.949 10.002 1.00 85.38 81 PHE A CA 1
ATOM 632 C C . PHE A 1 81 ? 0.388 4.085 10.998 1.00 85.38 81 PHE A C 1
ATOM 634 O O . PHE A 1 81 ? 0.433 3.903 12.215 1.00 85.38 81 PHE A O 1
ATOM 641 N N . GLU A 1 82 ? 0.196 5.286 10.465 1.00 75.56 82 GLU A N 1
ATOM 642 C CA . GLU A 1 82 ? -0.048 6.456 11.291 1.00 75.56 82 GLU A CA 1
ATOM 643 C C . GLU A 1 82 ? -1.529 6.510 11.666 1.00 75.56 82 GLU A C 1
ATOM 645 O O . GLU A 1 82 ? -2.432 6.508 10.820 1.00 75.56 82 GLU A O 1
ATOM 650 N N . ARG A 1 83 ? -1.792 6.541 12.974 1.00 66.44 83 ARG A N 1
ATOM 651 C CA . ARG A 1 83 ? -3.139 6.736 13.501 1.00 66.44 83 ARG A CA 1
ATOM 652 C C . ARG A 1 83 ? -3.467 8.224 13.445 1.00 66.44 83 ARG A C 1
ATOM 654 O O . ARG A 1 83 ? -2.950 9.008 14.237 1.00 66.44 83 ARG A O 1
ATOM 661 N N . ILE A 1 84 ? -4.359 8.617 12.544 1.00 60.44 84 ILE A N 1
ATOM 662 C CA . ILE A 1 84 ? -4.906 9.976 12.537 1.00 60.44 84 ILE A CA 1
ATOM 663 C C . ILE A 1 84 ? -5.908 10.062 13.698 1.00 60.44 84 ILE A C 1
ATOM 665 O O . ILE A 1 84 ? -6.797 9.222 13.820 1.00 60.44 84 ILE A O 1
ATOM 669 N N . LYS A 1 85 ? -5.766 11.031 14.614 1.00 46.78 85 LYS A N 1
ATOM 670 C CA . LYS A 1 85 ? -6.718 11.200 15.733 1.00 46.78 85 LYS A CA 1
ATOM 671 C C . LYS A 1 85 ? -8.156 11.248 15.182 1.00 46.78 85 LYS A C 1
ATOM 673 O O . LYS A 1 85 ? -8.417 11.949 14.212 1.00 46.78 85 LYS A O 1
ATOM 678 N N . ASN A 1 86 ? -9.072 10.482 15.781 1.00 52.75 86 ASN A N 1
ATOM 679 C CA . ASN A 1 86 ? -10.459 10.290 15.319 1.00 52.75 86 ASN A CA 1
ATOM 680 C C . ASN A 1 86 ? -10.660 9.645 13.926 1.00 52.75 86 ASN A C 1
ATOM 682 O O . ASN A 1 86 ? -11.780 9.652 13.415 1.00 52.75 86 ASN A O 1
ATOM 686 N N . SER A 1 87 ? -9.645 9.044 13.295 1.00 54.47 87 SER A N 1
ATOM 687 C CA . SER A 1 87 ? -9.805 8.333 12.017 1.00 54.47 87 SER A CA 1
ATOM 688 C C . SER A 1 87 ? -8.876 7.124 11.881 1.00 54.47 87 SER A C 1
ATOM 690 O O . SER A 1 87 ? -7.840 7.006 12.528 1.00 54.47 87 SER A O 1
ATOM 692 N N . ARG A 1 88 ? -9.319 6.153 11.083 1.00 63.38 88 ARG A N 1
ATOM 693 C CA . ARG A 1 88 ? -8.665 4.851 10.891 1.00 63.38 88 ARG A CA 1
ATOM 694 C C . ARG A 1 88 ? -7.248 5.031 10.316 1.00 63.38 88 ARG A C 1
ATOM 696 O O . ARG A 1 88 ? -7.002 6.005 9.609 1.00 63.38 88 ARG A O 1
ATOM 703 N N . ALA A 1 89 ? -6.324 4.124 10.643 1.00 66.69 89 ALA A N 1
ATOM 704 C CA . ALA A 1 89 ? -4.910 4.250 10.277 1.00 66.69 89 ALA A CA 1
ATOM 705 C C . ALA A 1 89 ? -4.701 4.232 8.751 1.00 66.69 89 ALA A C 1
ATOM 707 O O . ALA A 1 89 ? -5.313 3.417 8.059 1.00 66.69 89 ALA A O 1
ATOM 708 N N . ILE A 1 90 ? -3.842 5.115 8.230 1.00 78.31 90 ILE A N 1
ATOM 709 C CA . ILE A 1 90 ? -3.481 5.132 6.804 1.00 78.31 90 ILE A CA 1
ATOM 710 C C . ILE A 1 90 ? -2.090 4.499 6.651 1.00 78.31 90 ILE A C 1
ATOM 712 O O . ILE A 1 90 ? -1.149 4.981 7.284 1.00 78.31 90 ILE A O 1
ATOM 716 N N . PRO A 1 91 ? -1.939 3.446 5.827 1.00 83.31 91 PRO A N 1
ATOM 717 C CA . PRO A 1 91 ? -0.639 2.863 5.540 1.00 83.31 91 PRO A CA 1
ATOM 718 C C . PRO A 1 91 ? 0.188 3.812 4.688 1.00 83.31 91 PRO A C 1
ATOM 720 O O . PRO A 1 91 ? -0.268 4.293 3.642 1.00 83.31 91 PRO A O 1
ATOM 723 N N . ARG A 1 92 ? 1.436 3.993 5.095 1.00 88.50 92 ARG A N 1
ATOM 724 C CA . ARG A 1 92 ? 2.489 4.586 4.289 1.00 88.50 92 ARG A CA 1
ATOM 725 C C . ARG A 1 92 ? 3.547 3.527 4.025 1.00 88.50 92 ARG A C 1
ATOM 727 O O . ARG A 1 92 ? 4.043 2.904 4.955 1.00 88.50 92 ARG A O 1
ATOM 734 N N . CYS A 1 93 ? 3.859 3.319 2.758 1.00 87.38 93 CYS A N 1
ATOM 735 C CA . CYS A 1 93 ? 4.848 2.349 2.306 1.00 87.38 93 CYS A CA 1
ATOM 736 C C . CYS A 1 93 ? 6.091 3.090 1.798 1.00 87.38 93 CYS A C 1
ATOM 738 O O . CYS A 1 93 ? 5.938 4.125 1.144 1.00 87.38 93 CYS A O 1
ATOM 740 N N . PHE A 1 94 ? 7.287 2.594 2.097 1.00 87.12 94 PHE A N 1
ATOM 741 C CA . PHE A 1 94 ? 8.571 3.201 1.733 1.00 87.12 94 PHE A CA 1
ATOM 742 C C . PHE A 1 94 ? 9.637 2.143 1.434 1.00 87.12 94 PHE A C 1
ATOM 744 O O . PHE A 1 94 ? 9.470 0.978 1.870 1.00 87.12 94 PHE A O 1
#

pLDDT: mean 75.69, std 19.62, range [26.69, 96.75]

InterPro domains:
  IPR015300 DNA-binding pseudobarrel domain superfamily [G3DSA:2.40.330.10] (23-91)
  IPR015300 DNA-binding pseudobarrel domain superfamily [SSF101936] (9-79)
  IPR044835 Auxin response factor [PTHR31384] (11-79)

Foldseek 3Di:
DDDDDPDDDDDDVPDPPPPDDPLDDDDDDDPQCPDPPHFDKDDPVSCVRHPDDWDVVDVFIKDWDWDADPVRDIDIKIWTWDDDVPDGTIITID

Organism: Ananas comosus (NCBI:txid4615)

Radius of gyration: 17.53 Å; chains: 1; bounding box: 33×50×43 Å